Protein AF-A0A7S4ERV7-F1 (afdb_monomer_lite)

Structure (mmCIF, N/CA/C/O backbone):
data_AF-A0A7S4ERV7-F1
#
_entry.id   AF-A0A7S4ERV7-F1
#
loop_
_atom_site.group_PDB
_atom_site.id
_atom_site.type_symbol
_atom_site.label_atom_id
_atom_site.label_alt_id
_atom_site.label_comp_id
_atom_site.label_asym_id
_atom_site.label_entity_id
_atom_site.label_seq_id
_atom_site.pdbx_PDB_ins_code
_atom_site.Cartn_x
_atom_site.Cartn_y
_atom_site.Cartn_z
_atom_site.occupancy
_atom_site.B_iso_or_equiv
_atom_site.auth_seq_id
_atom_site.auth_comp_id
_atom_site.auth_asym_id
_atom_site.auth_atom_id
_atom_site.pdbx_PDB_model_num
ATOM 1 N N . GLY A 1 1 ? 2.292 4.588 -7.146 1.00 59.31 1 GLY A N 1
ATOM 2 C CA . GLY A 1 1 ? 1.988 6.011 -7.413 1.00 59.31 1 GLY A CA 1
ATOM 3 C C . GLY A 1 1 ? 1.825 6.231 -8.905 1.00 59.31 1 GLY A C 1
ATOM 4 O O . GLY A 1 1 ? 2.231 5.361 -9.666 1.00 59.31 1 GLY A O 1
ATOM 5 N N . VAL A 1 2 ? 1.253 7.368 -9.317 1.00 72.88 2 VAL A N 1
ATOM 6 C CA . VAL A 1 2 ? 0.964 7.703 -10.732 1.00 72.88 2 VAL A CA 1
ATOM 7 C C . VAL A 1 2 ? 2.177 7.519 -11.662 1.00 72.88 2 VAL A C 1
ATOM 9 O O . VAL A 1 2 ? 2.030 7.084 -12.796 1.00 72.88 2 VAL A O 1
ATOM 12 N N . PHE A 1 3 ? 3.386 7.726 -11.137 1.00 69.75 3 PHE A N 1
ATOM 13 C CA . PHE A 1 3 ? 4.656 7.569 -11.849 1.00 69.75 3 PHE A CA 1
ATOM 14 C C . PHE A 1 3 ? 4.977 6.145 -12.335 1.00 69.75 3 PHE A C 1
ATOM 16 O O . PHE A 1 3 ? 5.755 5.997 -13.266 1.00 69.75 3 PHE A O 1
ATOM 23 N N . LEU A 1 4 ? 4.384 5.100 -11.746 1.00 73.25 4 LEU A N 1
ATOM 24 C CA . LEU A 1 4 ? 4.613 3.700 -12.151 1.00 73.25 4 LEU A CA 1
ATOM 25 C C . LEU A 1 4 ? 3.569 3.184 -13.152 1.00 73.25 4 LEU A C 1
ATOM 27 O O . LEU A 1 4 ? 3.693 2.073 -13.665 1.00 73.25 4 LEU A O 1
ATOM 31 N N . LEU A 1 5 ? 2.521 3.971 -13.414 1.00 72.19 5 LEU A N 1
ATOM 32 C CA . LEU A 1 5 ? 1.453 3.592 -14.338 1.00 72.19 5 LEU A CA 1
ATOM 33 C C . LEU A 1 5 ? 1.936 3.361 -15.770 1.00 72.19 5 LEU A C 1
ATOM 35 O O . LEU A 1 5 ? 1.484 2.379 -16.358 1.00 72.19 5 LEU A O 1
ATOM 39 N N . PRO A 1 6 ? 2.847 4.184 -16.335 1.00 73.25 6 PRO A N 1
ATOM 40 C CA . PRO A 1 6 ? 3.361 3.939 -17.674 1.00 73.25 6 PRO A CA 1
ATOM 41 C C . PRO A 1 6 ? 4.057 2.582 -17.735 1.00 73.25 6 PRO A C 1
ATOM 43 O O . PRO A 1 6 ? 3.709 1.768 -18.579 1.00 73.25 6 PRO A O 1
ATOM 46 N N . THR A 1 7 ? 4.948 2.294 -16.782 1.00 74.44 7 THR A N 1
ATOM 47 C CA . THR A 1 7 ? 5.731 1.053 -16.705 1.00 74.44 7 THR A CA 1
ATOM 48 C C . THR A 1 7 ? 4.845 -0.191 -16.600 1.00 74.44 7 THR A C 1
ATOM 50 O O . THR A 1 7 ? 5.067 -1.174 -17.304 1.00 74.44 7 THR A O 1
ATOM 53 N N . GLY A 1 8 ? 3.790 -0.134 -15.780 1.00 69.19 8 GLY A N 1
ATOM 54 C CA . GLY A 1 8 ? 2.815 -1.223 -15.672 1.00 69.19 8 GLY A CA 1
ATOM 55 C C . GLY A 1 8 ? 1.945 -1.390 -16.924 1.00 69.19 8 GLY A C 1
ATOM 56 O O . GLY A 1 8 ? 1.636 -2.516 -17.317 1.00 69.19 8 GLY A O 1
ATOM 57 N N . ALA A 1 9 ? 1.585 -0.288 -17.590 1.00 68.19 9 ALA A N 1
ATOM 58 C CA . ALA A 1 9 ? 0.787 -0.321 -18.813 1.00 68.19 9 ALA A CA 1
ATOM 59 C C . ALA A 1 9 ? 1.550 -0.919 -20.007 1.00 68.19 9 ALA A C 1
ATOM 61 O O . ALA A 1 9 ? 0.931 -1.601 -20.823 1.00 68.19 9 ALA A O 1
ATOM 62 N N . VAL A 1 10 ? 2.876 -0.730 -20.100 1.00 74.06 10 VAL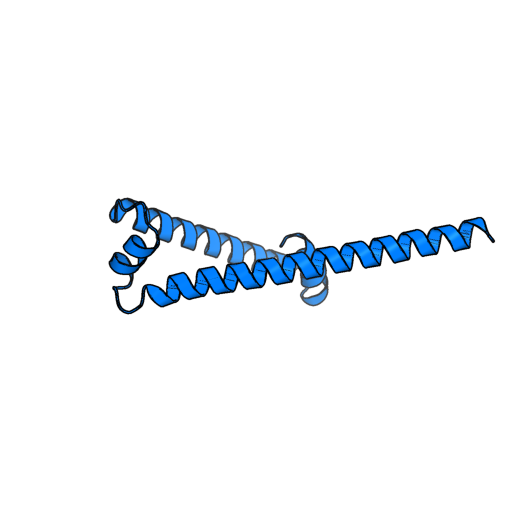 A N 1
ATOM 63 C CA . VAL A 1 10 ? 3.684 -1.360 -21.166 1.00 74.06 10 VAL A CA 1
ATOM 64 C C . VAL A 1 10 ? 3.805 -2.874 -20.987 1.00 74.06 10 VAL A C 1
ATOM 66 O O . VAL A 1 10 ? 3.824 -3.594 -21.979 1.00 74.06 10 VAL A O 1
ATOM 69 N N . GLN A 1 11 ? 3.863 -3.374 -19.746 1.00 73.94 11 GLN A N 1
ATOM 70 C CA . GLN A 1 11 ? 3.985 -4.816 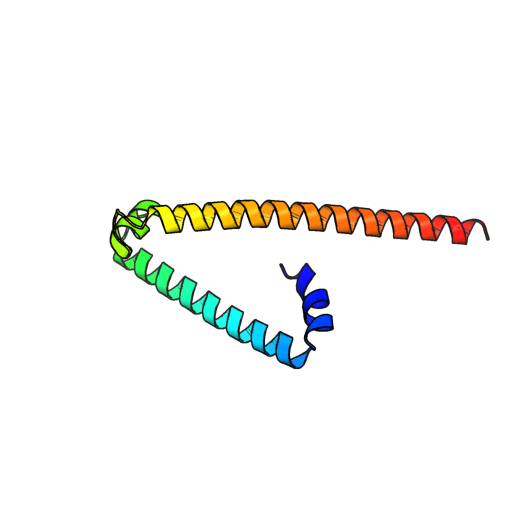-19.484 1.00 73.94 11 GLN A CA 1
ATOM 71 C C . GLN A 1 11 ? 2.678 -5.588 -19.693 1.00 73.94 11 GLN A C 1
ATOM 73 O O . GLN A 1 11 ? 2.713 -6.743 -20.108 1.00 73.94 11 GLN A O 1
ATOM 78 N N . VAL A 1 12 ? 1.535 -4.976 -19.374 1.00 72.62 12 VAL A N 1
ATOM 79 C CA . VAL A 1 12 ? 0.230 -5.664 -19.343 1.00 72.62 12 VAL A CA 1
ATOM 80 C C . VAL A 1 12 ? -0.634 -5.309 -20.561 1.00 72.62 12 VAL A C 1
ATOM 82 O O . VAL A 1 12 ? -1.512 -6.081 -20.940 1.00 72.62 12 VAL A O 1
ATOM 85 N N . GLY A 1 13 ? -0.364 -4.178 -21.218 1.00 73.06 13 GLY A N 1
ATOM 86 C CA . GLY A 1 13 ? -1.179 -3.617 -22.293 1.00 73.06 13 GLY A CA 1
ATOM 87 C C . GLY A 1 13 ? -2.193 -2.588 -21.778 1.00 73.06 13 GLY A C 1
ATOM 88 O O . GLY A 1 13 ? -2.685 -2.664 -20.652 1.00 73.06 13 GLY A O 1
ATOM 89 N N . VAL A 1 14 ? -2.529 -1.606 -22.618 1.00 73.56 14 VAL A N 1
ATOM 90 C CA . VAL A 1 14 ? -3.328 -0.425 -22.226 1.00 73.56 14 VAL A CA 1
ATOM 91 C C . VAL A 1 14 ? -4.749 -0.789 -21.772 1.00 73.56 14 VAL A C 1
ATOM 93 O O . VAL A 1 14 ? -5.243 -0.256 -20.782 1.00 73.56 14 VAL A O 1
ATOM 96 N N . ILE A 1 15 ? -5.402 -1.723 -22.469 1.00 80.12 15 ILE A N 1
ATOM 97 C CA . ILE A 1 15 ? -6.788 -2.137 -22.193 1.00 80.12 15 ILE A CA 1
ATOM 98 C C . ILE A 1 15 ? -6.919 -2.837 -20.825 1.00 80.12 15 ILE A C 1
ATOM 100 O O . ILE A 1 15 ? -7.717 -2.382 -20.002 1.00 80.12 15 ILE A O 1
ATOM 104 N N . PRO A 1 16 ? -6.146 -3.898 -20.518 1.00 80.25 16 PRO A N 1
ATOM 105 C CA . PRO A 1 16 ? -6.205 -4.527 -19.198 1.00 80.25 16 PRO A CA 1
ATOM 106 C C . PRO A 1 16 ? -5.707 -3.607 -18.073 1.00 80.25 16 PRO A C 1
ATOM 108 O O . PRO A 1 16 ? -6.246 -3.670 -16.967 1.00 80.25 16 PRO A O 1
ATOM 111 N N . ALA A 1 17 ? -4.757 -2.702 -18.339 1.00 77.69 17 ALA A N 1
ATOM 112 C CA . ALA A 1 17 ? -4.311 -1.719 -17.350 1.00 77.69 17 ALA A CA 1
ATOM 113 C C . ALA A 1 17 ? -5.442 -0.766 -16.915 1.00 77.69 17 ALA A C 1
ATOM 115 O O . ALA A 1 17 ? -5.604 -0.513 -15.719 1.00 77.69 17 ALA A O 1
ATOM 116 N N . LEU A 1 18 ? -6.268 -0.292 -17.856 1.00 80.25 18 LEU A N 1
ATOM 117 C CA . LEU A 1 18 ? -7.444 0.535 -17.554 1.00 80.25 18 LEU A CA 1
ATOM 118 C C . LEU A 1 18 ? -8.501 -0.226 -16.743 1.00 80.25 18 LEU A C 1
ATOM 120 O O . LEU A 1 18 ? -9.065 0.324 -15.796 1.00 80.25 18 LEU A O 1
ATOM 124 N N . GLY A 1 19 ? -8.734 -1.501 -17.071 1.00 84.38 19 GLY A N 1
ATOM 125 C CA . GLY A 1 19 ? -9.645 -2.361 -16.311 1.00 84.38 19 GLY A CA 1
ATOM 126 C C . GLY A 1 19 ? -9.193 -2.545 -14.860 1.00 84.38 19 GLY A C 1
ATOM 127 O O . GLY A 1 19 ? -9.979 -2.343 -13.933 1.00 84.38 19 GLY A O 1
ATOM 128 N N . LEU A 1 20 ? -7.910 -2.849 -14.645 1.00 83.38 20 LEU A N 1
ATOM 129 C CA . LEU A 1 20 ? -7.334 -2.991 -13.303 1.00 83.38 20 LEU A CA 1
ATOM 130 C C . LEU A 1 20 ? -7.375 -1.678 -12.515 1.00 83.38 20 LEU A C 1
ATOM 132 O O . LEU A 1 20 ? -7.652 -1.698 -11.317 1.00 83.38 20 LEU A O 1
ATOM 136 N N . MET A 1 21 ? -7.159 -0.540 -13.178 1.00 84.62 21 MET A N 1
ATOM 137 C CA . MET A 1 21 ? -7.294 0.780 -12.561 1.00 84.62 21 MET A CA 1
ATOM 138 C C . MET A 1 21 ? -8.709 1.046 -12.047 1.00 84.62 21 MET A C 1
ATOM 140 O O . MET A 1 21 ? -8.871 1.497 -10.913 1.00 84.62 21 MET A O 1
ATOM 144 N N . LEU A 1 22 ? -9.727 0.756 -12.861 1.00 86.69 22 LEU A N 1
ATOM 145 C CA . LEU A 1 22 ? -11.126 0.925 -12.468 1.00 86.69 22 LEU A CA 1
ATOM 146 C C . LEU A 1 22 ? -11.486 0.018 -11.293 1.00 86.69 22 LEU A C 1
ATOM 148 O O . LEU A 1 22 ? -12.065 0.485 -10.314 1.00 86.69 22 LEU A O 1
ATOM 152 N N . VAL A 1 23 ? -11.093 -1.255 -11.353 1.00 87.69 23 VAL A N 1
ATOM 153 C CA . VAL A 1 23 ? -11.347 -2.218 -10.273 1.00 87.69 23 VAL A CA 1
ATOM 154 C C . VAL A 1 23 ? -10.658 -1.781 -8.979 1.00 87.69 23 VAL A C 1
ATOM 156 O O . VAL A 1 23 ? -11.295 -1.746 -7.927 1.00 87.69 23 VAL A O 1
ATOM 159 N N . ALA A 1 24 ? -9.386 -1.383 -9.048 1.00 86.12 24 ALA A N 1
ATOM 160 C CA . ALA A 1 24 ? -8.645 -0.888 -7.892 1.00 86.12 24 ALA A CA 1
ATOM 161 C C . ALA A 1 24 ? -9.268 0.394 -7.312 1.00 86.12 24 ALA A C 1
ATOM 163 O O . ALA A 1 24 ? -9.362 0.535 -6.093 1.00 86.12 24 ALA A O 1
ATOM 164 N N . GLY A 1 25 ? -9.735 1.308 -8.169 1.00 86.56 25 GLY A N 1
ATOM 165 C CA . GLY A 1 25 ? -10.418 2.534 -7.758 1.00 86.56 25 GLY A CA 1
ATOM 166 C C . GLY A 1 25 ? -11.742 2.265 -7.042 1.00 86.56 25 GLY A C 1
ATOM 167 O O . GLY A 1 25 ? -11.972 2.799 -5.957 1.00 86.56 25 GLY A O 1
ATOM 168 N N . VAL A 1 26 ? -12.585 1.392 -7.602 1.00 91.12 26 VAL A N 1
ATOM 169 C CA . VAL A 1 26 ? -13.874 1.011 -7.000 1.00 91.12 26 VAL A CA 1
ATOM 170 C C . VAL A 1 26 ? -13.665 0.297 -5.666 1.00 91.12 26 VAL A C 1
ATOM 172 O O . VAL A 1 26 ? -14.327 0.633 -4.685 1.00 91.12 26 VAL A O 1
ATOM 175 N N . LEU A 1 27 ? -12.714 -0.640 -5.597 1.00 89.06 27 LEU A N 1
ATOM 176 C CA . LEU A 1 27 ? -12.370 -1.310 -4.342 1.00 89.06 27 LEU A CA 1
ATOM 177 C C . LEU A 1 27 ? -11.894 -0.305 -3.292 1.00 89.06 27 LEU A C 1
ATOM 179 O O . LEU A 1 27 ? -12.390 -0.323 -2.169 1.00 89.06 27 LEU A O 1
ATOM 183 N N . SER A 1 28 ? -10.993 0.607 -3.659 1.00 87.25 28 SER A N 1
ATOM 184 C CA . SER A 1 28 ? -10.498 1.653 -2.759 1.00 87.25 28 SER A CA 1
ATOM 185 C C . SER A 1 28 ? -11.639 2.521 -2.211 1.00 87.25 28 SER A C 1
ATOM 187 O O . SER A 1 28 ? -11.747 2.715 -0.999 1.00 87.25 28 SER A O 1
ATOM 189 N N . ALA A 1 29 ? -12.559 2.962 -3.075 1.00 87.25 29 ALA A N 1
ATOM 190 C CA . ALA A 1 29 ? -13.731 3.734 -2.667 1.00 87.25 29 ALA A CA 1
ATOM 191 C C . ALA A 1 29 ? -14.639 2.957 -1.696 1.00 87.25 29 ALA A C 1
ATOM 193 O O . ALA A 1 29 ? -15.096 3.520 -0.699 1.00 87.25 29 ALA A O 1
ATOM 194 N N . LEU A 1 30 ? -14.862 1.660 -1.939 1.00 89.25 30 LEU A N 1
ATOM 195 C CA . LEU A 1 30 ? -15.628 0.796 -1.036 1.00 89.25 30 LEU A CA 1
ATOM 196 C C . LEU A 1 30 ? -14.946 0.644 0.328 1.00 89.25 30 LEU A C 1
ATOM 198 O O . LEU A 1 30 ? -15.618 0.751 1.354 1.00 89.25 30 LEU A O 1
ATOM 202 N N . PHE A 1 31 ? -13.626 0.451 0.363 1.00 83.38 31 PHE A N 1
ATOM 203 C CA . PHE A 1 31 ? -12.875 0.372 1.618 1.00 83.38 31 PHE A CA 1
ATOM 204 C C . PHE A 1 31 ? -12.985 1.667 2.426 1.00 83.38 31 PHE A C 1
ATOM 206 O O . PHE A 1 31 ? -13.288 1.612 3.619 1.00 83.38 31 PHE A O 1
ATOM 213 N N . PHE A 1 32 ? -12.817 2.829 1.789 1.00 83.38 32 PHE A N 1
ATOM 214 C CA . PHE A 1 32 ? -12.985 4.117 2.467 1.00 83.38 32 PHE A CA 1
ATOM 215 C C . PHE A 1 32 ? -14.422 4.347 2.942 1.00 83.38 32 PHE A C 1
ATOM 217 O O . PHE A 1 32 ? -14.620 4.871 4.039 1.00 83.38 32 PHE A O 1
ATOM 224 N N . TYR A 1 33 ? -15.422 3.915 2.172 1.00 86.81 33 TYR A N 1
ATOM 225 C CA . TYR A 1 33 ? -16.824 3.997 2.576 1.00 86.81 33 TYR A CA 1
ATOM 226 C C . TYR A 1 33 ? -17.114 3.148 3.821 1.00 86.81 33 TYR A C 1
ATOM 228 O O . TYR A 1 33 ? -17.703 3.642 4.787 1.00 86.81 33 TYR A O 1
ATOM 236 N N . VAL A 1 34 ? -16.673 1.888 3.831 1.00 82.31 34 VAL A N 1
ATOM 237 C CA . VAL A 1 34 ? -16.849 0.981 4.975 1.00 82.31 34 VAL A CA 1
ATOM 238 C C . VAL A 1 34 ? -16.110 1.511 6.202 1.00 82.31 34 VAL A C 1
ATOM 240 O O . VAL A 1 34 ? -16.684 1.544 7.292 1.00 82.31 34 VAL A O 1
ATOM 243 N N . LEU A 1 35 ? -14.878 1.991 6.027 1.00 80.69 35 LEU A N 1
ATOM 244 C CA . LEU A 1 35 ? -14.081 2.559 7.111 1.00 80.69 35 LEU A CA 1
ATOM 245 C C . LEU A 1 35 ? -14.720 3.830 7.689 1.00 80.69 35 LEU A C 1
ATOM 247 O O . LEU A 1 35 ? -14.817 3.972 8.907 1.00 80.69 35 LEU A O 1
ATOM 251 N N . GLY A 1 36 ? -15.212 4.731 6.835 1.00 77.69 36 GLY A N 1
ATOM 252 C CA . GLY A 1 36 ? -15.907 5.947 7.260 1.00 77.69 36 GLY A CA 1
ATOM 253 C C . GLY A 1 36 ? -17.213 5.645 7.994 1.00 77.69 36 GLY A C 1
ATOM 254 O O . GLY A 1 36 ? -17.516 6.257 9.018 1.00 77.69 36 GLY A O 1
ATOM 255 N N . ARG A 1 37 ? -17.960 4.637 7.534 1.00 79.12 37 ARG A N 1
ATOM 256 C CA . ARG A 1 37 ? -19.155 4.153 8.230 1.00 79.12 37 ARG A CA 1
ATOM 257 C C . ARG A 1 37 ? -18.844 3.547 9.593 1.00 79.12 37 ARG A C 1
ATOM 259 O O . ARG A 1 37 ? -19.564 3.824 10.551 1.00 79.12 37 ARG A O 1
ATOM 266 N N . ALA A 1 38 ? -17.789 2.746 9.687 1.00 71.75 38 ALA A N 1
ATOM 267 C CA . ALA A 1 38 ? -17.324 2.213 10.958 1.00 71.75 38 ALA A CA 1
ATOM 268 C C . ALA A 1 38 ? -16.920 3.348 11.913 1.00 71.75 38 ALA A C 1
ATOM 270 O O . ALA A 1 38 ? -17.305 3.342 13.085 1.00 71.75 38 ALA A O 1
ATOM 271 N N . ALA A 1 39 ? -16.222 4.370 11.407 1.00 70.56 39 ALA A N 1
ATOM 272 C CA . ALA A 1 39 ? -15.833 5.542 12.188 1.00 70.56 39 ALA A CA 1
ATOM 273 C C . ALA A 1 39 ? -17.039 6.330 12.715 1.00 70.56 39 ALA A C 1
ATOM 275 O O . ALA A 1 39 ? -17.075 6.669 13.900 1.00 70.56 39 ALA A O 1
ATOM 276 N N . ALA A 1 40 ? -18.061 6.529 11.880 1.00 73.94 40 ALA A N 1
ATOM 277 C CA . ALA A 1 40 ? -19.299 7.199 12.268 1.00 73.94 40 ALA A CA 1
ATOM 278 C C . ALA A 1 40 ? -20.073 6.440 13.362 1.00 73.94 40 ALA A C 1
ATOM 280 O O . ALA A 1 40 ? -20.617 7.061 14.270 1.00 73.94 40 ALA A O 1
ATOM 281 N N . GLN A 1 41 ? -20.101 5.104 13.312 1.00 71.69 41 GLN A N 1
ATOM 282 C CA . GLN A 1 41 ? -20.790 4.281 14.317 1.00 71.69 41 GLN A CA 1
ATOM 283 C C . GLN A 1 41 ? -20.040 4.200 15.650 1.00 71.69 41 GLN A C 1
ATOM 285 O O . GLN A 1 41 ? -20.652 4.017 16.699 1.00 71.69 41 GLN A O 1
ATOM 290 N N . THR A 1 42 ? -18.715 4.326 15.617 1.00 69.38 42 THR A N 1
ATOM 291 C CA . THR A 1 42 ? -17.875 4.136 16.805 1.00 69.38 42 THR A CA 1
ATOM 292 C C . THR A 1 42 ? -17.656 5.441 17.578 1.00 69.38 42 THR A C 1
ATOM 294 O O . THR A 1 42 ? -17.308 5.393 18.758 1.00 69.38 42 THR A O 1
ATOM 297 N N . SER A 1 43 ? -17.879 6.595 16.928 1.00 59.91 43 SER A N 1
ATOM 298 C CA . SER A 1 43 ? -17.743 7.956 17.477 1.00 59.91 43 SER A CA 1
ATOM 299 C C . SER A 1 43 ? -16.411 8.214 18.195 1.00 59.91 43 SER A C 1
ATOM 301 O O . SER A 1 43 ? -16.322 9.064 19.081 1.00 59.91 43 SER A O 1
ATOM 303 N N . SER A 1 44 ? -15.374 7.458 17.830 1.00 58.38 44 SER A N 1
ATOM 304 C CA . SER A 1 44 ? -14.075 7.487 18.486 1.00 58.38 44 SER A CA 1
ATOM 305 C C . SER A 1 44 ? -13.033 8.069 17.534 1.00 58.38 44 SER A C 1
ATOM 307 O O . SER A 1 44 ? -12.884 7.617 16.401 1.00 58.38 44 SER A O 1
ATOM 309 N N . HIS A 1 45 ? -12.325 9.104 17.990 1.00 60.06 45 HIS A N 1
ATOM 310 C CA . HIS A 1 45 ? -11.348 9.857 17.190 1.00 60.06 45 HIS A CA 1
ATOM 311 C C . HIS A 1 45 ? -9.984 9.156 17.076 1.00 60.06 45 HIS A C 1
ATOM 313 O O . HIS A 1 45 ? -9.103 9.626 16.356 1.00 60.06 45 HIS A O 1
ATOM 319 N N . LYS A 1 46 ? -9.787 8.033 17.780 1.00 65.12 46 LYS A N 1
ATOM 320 C CA . LYS A 1 46 ? -8.542 7.260 17.762 1.00 65.12 46 LYS A CA 1
ATOM 321 C C . LYS A 1 46 ? -8.714 6.009 16.905 1.00 65.12 46 LYS A C 1
ATOM 323 O O . LYS A 1 46 ? -9.508 5.132 17.230 1.00 65.12 46 LYS A O 1
ATOM 328 N N . GLN A 1 47 ? -7.916 5.901 15.840 1.00 64.25 47 GLN A N 1
ATOM 329 C CA . GLN A 1 47 ? -7.949 4.773 14.895 1.00 64.25 47 GLN A CA 1
ATOM 330 C C . GLN A 1 47 ? -7.810 3.411 15.588 1.00 64.25 47 GLN A C 1
ATOM 332 O O . GLN A 1 47 ? -8.515 2.469 15.242 1.00 64.25 47 GLN A O 1
ATOM 337 N N . ARG A 1 48 ? -6.962 3.316 16.617 1.00 63.22 48 ARG A N 1
ATOM 338 C CA . ARG A 1 48 ? -6.770 2.083 17.388 1.00 63.22 48 ARG A CA 1
ATOM 339 C C . ARG A 1 48 ? -8.041 1.628 18.116 1.00 63.22 48 ARG A C 1
ATOM 341 O O . ARG A 1 48 ? -8.376 0.453 18.077 1.00 63.22 48 ARG A O 1
ATOM 348 N N . GLU A 1 49 ? -8.779 2.559 18.713 1.00 64.00 49 GLU A N 1
ATOM 349 C CA . GLU A 1 49 ? -10.028 2.274 19.435 1.00 64.00 49 GLU A CA 1
ATOM 350 C C . GLU A 1 49 ? -11.155 1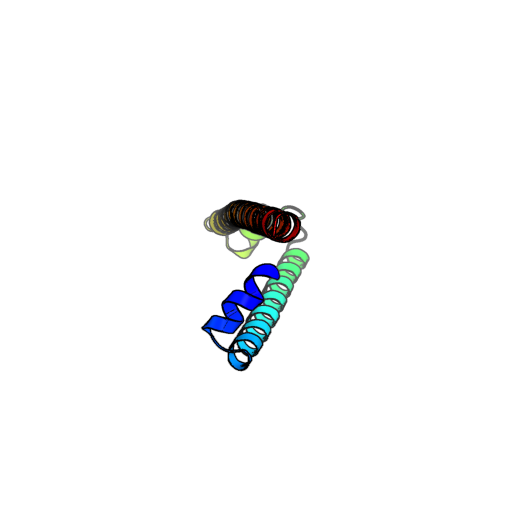.853 18.474 1.00 64.00 49 GLU A C 1
ATOM 352 O O . GLU A 1 49 ? -11.998 1.012 18.787 1.00 64.00 49 GLU A O 1
ATOM 357 N N . LEU A 1 50 ? -11.113 2.394 17.256 1.00 69.12 50 LEU A N 1
ATOM 358 C CA . LEU A 1 50 ? -11.973 2.024 16.137 1.00 69.12 50 LEU A CA 1
ATOM 359 C C . LEU A 1 50 ? -11.763 0.568 15.706 1.00 69.12 50 LEU A C 1
ATOM 361 O O . LEU A 1 50 ? -12.728 -0.184 15.551 1.00 69.12 50 LEU A O 1
ATOM 365 N N . TRP A 1 51 ? -10.505 0.149 15.561 1.00 69.88 51 TRP A N 1
ATOM 366 C CA . TRP A 1 51 ? -10.154 -1.226 15.200 1.00 69.88 51 TRP A CA 1
ATOM 367 C C . TRP A 1 51 ? -10.413 -2.221 16.336 1.00 69.88 51 TRP A C 1
ATOM 369 O O . TRP A 1 51 ? -10.923 -3.315 16.087 1.00 69.88 51 TRP A O 1
ATOM 379 N N . GLU A 1 52 ? -10.149 -1.828 17.585 1.00 70.31 52 GLU A N 1
ATOM 380 C CA . GLU A 1 52 ? -10.455 -2.634 18.775 1.00 70.31 52 GLU A CA 1
ATOM 381 C C . GLU A 1 52 ? -11.959 -2.929 18.901 1.00 70.31 52 GLU A C 1
ATOM 383 O O . GLU A 1 52 ? -12.327 -4.044 19.276 1.00 70.31 52 GLU A O 1
ATOM 388 N N . ARG A 1 53 ? -12.832 -1.981 18.531 1.00 67.19 53 ARG A N 1
ATOM 389 C CA . ARG A 1 53 ? -14.295 -2.165 18.563 1.00 67.19 53 ARG A CA 1
ATOM 390 C C . ARG A 1 53 ? -14.877 -2.892 17.349 1.00 67.19 53 ARG A C 1
ATOM 392 O O . ARG A 1 53 ? -15.907 -3.541 17.492 1.00 67.19 53 ARG A O 1
ATOM 399 N N . THR A 1 54 ? -14.256 -2.795 16.174 1.00 70.88 54 THR A N 1
ATOM 400 C CA . THR A 1 54 ? -14.787 -3.391 14.930 1.00 70.88 54 THR A CA 1
ATOM 401 C C . THR A 1 54 ? -14.291 -4.808 14.669 1.00 70.88 54 THR A C 1
ATOM 403 O O . THR A 1 54 ? -15.076 -5.657 14.257 1.00 70.88 54 THR A O 1
ATOM 406 N N . ILE A 1 55 ? -13.005 -5.077 14.910 1.00 67.75 55 ILE A N 1
ATOM 407 C CA . ILE A 1 55 ? -12.370 -6.378 14.625 1.00 67.75 55 ILE A CA 1
ATOM 408 C C . ILE A 1 55 ? -12.096 -7.163 15.922 1.00 67.75 55 ILE A C 1
ATOM 410 O O . ILE A 1 55 ? -11.860 -8.374 15.889 1.00 67.75 55 ILE A O 1
ATOM 414 N N . GLY A 1 56 ? -12.170 -6.486 17.072 1.00 64.56 56 GLY A N 1
ATOM 415 C CA . GLY A 1 56 ? -11.882 -7.033 18.394 1.00 64.56 56 GLY A CA 1
ATOM 416 C C . GLY A 1 56 ? -10.454 -6.733 18.862 1.00 64.56 56 GLY A C 1
ATOM 417 O O . GLY A 1 56 ? -9.512 -6.633 18.076 1.00 64.56 56 GLY A O 1
ATOM 418 N N . ALA A 1 57 ? -10.265 -6.641 20.182 1.00 64.94 57 ALA A N 1
ATOM 419 C CA . ALA A 1 57 ? -8.986 -6.267 20.800 1.00 64.94 57 ALA A CA 1
ATOM 420 C C . ALA A 1 57 ? -7.801 -7.186 20.427 1.00 64.94 57 ALA A C 1
ATOM 422 O O . ALA A 1 57 ? -6.649 -6.760 20.451 1.00 64.94 57 ALA A O 1
ATOM 423 N N . ARG A 1 58 ? -8.067 -8.446 20.050 1.00 66.81 58 ARG A N 1
ATOM 424 C CA . ARG A 1 58 ? -7.031 -9.439 19.711 1.00 66.81 58 ARG A CA 1
ATOM 425 C C . ARG A 1 58 ? -6.474 -9.294 18.287 1.00 66.81 58 ARG A C 1
ATOM 427 O O . ARG A 1 58 ? -5.388 -9.801 18.018 1.00 66.81 58 ARG A O 1
ATOM 434 N N . SER A 1 59 ? -7.188 -8.626 17.384 1.00 69.62 59 SER A N 1
ATOM 435 C CA . SER A 1 59 ? -6.827 -8.479 15.961 1.00 69.62 59 SER A CA 1
ATOM 436 C C . SER A 1 59 ? -6.562 -7.026 15.555 1.00 69.62 59 SER A C 1
ATOM 438 O O . SER A 1 59 ? -5.983 -6.792 14.498 1.00 69.62 59 SER A O 1
ATOM 440 N N . ALA A 1 60 ? -6.903 -6.050 16.402 1.00 71.06 60 ALA A N 1
ATOM 441 C CA . ALA A 1 60 ? -6.673 -4.628 16.143 1.00 71.06 60 ALA A CA 1
ATOM 442 C C . ALA A 1 60 ? -5.200 -4.275 15.860 1.00 71.06 60 ALA A C 1
ATOM 444 O O . ALA A 1 60 ? -4.920 -3.392 15.052 1.00 71.06 60 ALA A O 1
ATOM 445 N N . TRP A 1 61 ? -4.252 -5.007 16.460 1.00 72.88 61 TRP A N 1
ATOM 446 C CA . TRP A 1 61 ? -2.818 -4.820 16.207 1.00 72.88 61 TRP A CA 1
ATOM 447 C C . TRP A 1 61 ? -2.420 -5.125 14.755 1.00 72.88 61 TRP A C 1
ATOM 449 O O . TRP A 1 61 ? -1.449 -4.561 14.261 1.00 72.88 61 TRP A O 1
ATOM 459 N N . ILE A 1 62 ? -3.169 -5.988 14.056 1.00 77.44 62 ILE A N 1
ATOM 460 C CA . ILE A 1 62 ? -2.891 -6.367 12.664 1.00 77.44 62 ILE A CA 1
ATOM 461 C C . ILE A 1 62 ? -3.172 -5.183 11.740 1.00 77.44 62 ILE A C 1
ATOM 463 O O . ILE A 1 62 ? -2.397 -4.917 10.822 1.00 77.44 62 ILE A O 1
ATOM 467 N N . ALA A 1 63 ? -4.255 -4.445 11.996 1.00 78.31 63 ALA A N 1
ATOM 468 C CA . ALA A 1 63 ? -4.582 -3.244 11.237 1.00 78.31 63 ALA A CA 1
ATOM 469 C C . ALA A 1 63 ? -3.491 -2.175 11.410 1.00 78.31 63 ALA A C 1
ATOM 471 O O . ALA A 1 63 ? -3.010 -1.626 10.421 1.00 78.31 63 ALA A O 1
ATOM 472 N N . ASP A 1 64 ? -3.038 -1.952 12.646 1.00 78.94 64 ASP A N 1
ATOM 473 C CA . ASP A 1 64 ? -1.966 -0.998 12.958 1.00 78.94 64 ASP A CA 1
ATOM 474 C C . ASP A 1 64 ? -0.632 -1.407 12.296 1.00 78.94 64 ASP A C 1
ATOM 476 O O . ASP A 1 64 ? -0.010 -0.633 11.566 1.00 78.94 64 ASP A O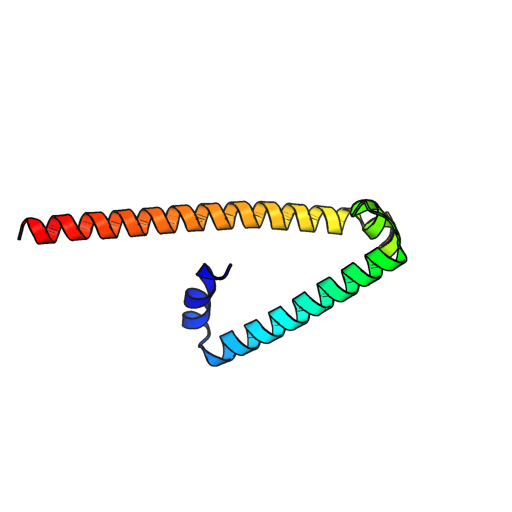 1
ATOM 480 N N . ALA A 1 65 ? -0.250 -2.684 12.418 1.00 81.00 65 ALA A N 1
ATOM 481 C CA . ALA A 1 65 ? 0.942 -3.233 11.770 1.00 81.00 65 ALA A CA 1
ATOM 482 C C . ALA A 1 65 ? 0.892 -3.114 10.236 1.00 81.00 65 ALA A C 1
ATOM 484 O O . ALA A 1 65 ? 1.909 -2.830 9.596 1.00 81.00 65 ALA A O 1
ATOM 485 N N . THR A 1 66 ? -0.287 -3.286 9.634 1.00 83.88 66 THR A N 1
ATOM 486 C CA . THR A 1 66 ? -0.475 -3.133 8.185 1.00 83.88 66 THR A CA 1
ATOM 487 C C . THR A 1 66 ? -0.253 -1.684 7.755 1.00 83.88 66 THR A C 1
ATOM 489 O O . THR A 1 66 ? 0.459 -1.443 6.780 1.00 83.88 66 THR A O 1
ATOM 492 N N . VAL A 1 67 ? -0.785 -0.714 8.506 1.00 85.38 67 VAL A N 1
ATOM 493 C CA . VAL A 1 67 ? -0.589 0.719 8.228 1.00 85.38 67 VAL A CA 1
ATOM 494 C C . VAL A 1 67 ? 0.887 1.100 8.340 1.00 85.38 67 VAL A C 1
ATOM 496 O O . VAL A 1 67 ? 1.416 1.756 7.441 1.00 85.38 67 VAL A O 1
ATOM 499 N N . VAL A 1 68 ? 1.580 0.639 9.382 1.00 87.12 68 VAL A N 1
ATOM 500 C CA . VAL A 1 68 ? 3.023 0.882 9.550 1.00 87.12 68 VAL A CA 1
ATOM 501 C C . VAL A 1 68 ? 3.827 0.269 8.401 1.00 87.12 68 VAL A C 1
ATOM 503 O O . VAL A 1 68 ? 4.708 0.922 7.842 1.00 87.12 68 VAL A O 1
ATOM 506 N N . THR A 1 69 ? 3.498 -0.958 7.995 1.00 87.38 69 THR A N 1
ATOM 507 C CA . THR A 1 69 ? 4.179 -1.634 6.880 1.00 87.38 69 THR A CA 1
ATOM 508 C C . THR A 1 69 ? 3.955 -0.893 5.561 1.00 87.38 69 THR A C 1
ATOM 510 O O . THR A 1 69 ? 4.900 -0.686 4.798 1.00 87.38 69 THR A O 1
ATOM 513 N N . MET A 1 70 ? 2.728 -0.427 5.305 1.00 86.19 70 MET A N 1
ATOM 514 C CA . MET A 1 70 ? 2.418 0.400 4.136 1.00 86.19 70 MET A CA 1
ATOM 515 C C . MET A 1 70 ? 3.176 1.730 4.162 1.00 86.19 70 MET A C 1
ATOM 517 O O . MET A 1 70 ? 3.702 2.147 3.130 1.00 86.19 70 MET A O 1
ATOM 521 N N . ALA A 1 71 ? 3.281 2.376 5.326 1.00 87.44 71 ALA A N 1
ATOM 522 C CA . ALA A 1 71 ? 4.025 3.621 5.479 1.00 87.44 71 ALA A CA 1
ATOM 523 C C . ALA A 1 71 ? 5.515 3.422 5.164 1.00 87.44 71 ALA A C 1
ATOM 525 O O . ALA A 1 71 ? 6.065 4.145 4.332 1.00 87.44 71 ALA A O 1
ATOM 526 N N . LEU A 1 72 ? 6.148 2.393 5.734 1.00 89.94 72 LEU A N 1
ATOM 527 C CA . LEU A 1 72 ? 7.548 2.061 5.451 1.00 89.94 72 LEU A CA 1
ATOM 528 C C . LEU A 1 72 ? 7.769 1.725 3.971 1.00 89.94 72 LEU A C 1
ATOM 530 O O . LEU A 1 72 ? 8.696 2.251 3.351 1.00 89.94 72 LEU A O 1
ATOM 534 N N . GLY A 1 73 ? 6.884 0.918 3.381 1.00 88.19 73 GLY A N 1
ATOM 535 C CA . GLY A 1 73 ? 6.924 0.601 1.953 1.00 88.19 73 GLY A CA 1
ATOM 536 C C . GLY A 1 73 ? 6.796 1.848 1.075 1.00 88.19 73 GLY A C 1
ATOM 537 O O . GLY A 1 73 ? 7.523 1.990 0.092 1.00 88.19 73 GLY A O 1
ATOM 538 N N . SER A 1 74 ? 5.938 2.798 1.459 1.00 86.62 74 SER A N 1
ATOM 539 C CA . SER A 1 74 ? 5.787 4.061 0.734 1.00 86.62 74 SER A CA 1
ATOM 540 C C . SER A 1 74 ? 7.056 4.915 0.791 1.00 86.62 74 SER A C 1
ATOM 542 O O . SER A 1 74 ? 7.483 5.423 -0.245 1.00 86.62 74 SER A O 1
ATOM 544 N N . CYS A 1 75 ? 7.721 5.002 1.948 1.00 90.31 75 CYS A N 1
ATOM 545 C CA . CYS A 1 75 ? 8.980 5.733 2.096 1.00 90.31 75 CYS A CA 1
ATOM 546 C C . CYS A 1 75 ? 10.082 5.150 1.202 1.00 90.31 75 CYS A C 1
ATOM 548 O O . CYS A 1 75 ? 10.778 5.897 0.512 1.00 90.31 75 CYS A O 1
ATOM 550 N N . ILE A 1 76 ? 10.203 3.819 1.163 1.00 90.56 76 ILE A N 1
ATOM 551 C CA . ILE A 1 76 ? 11.166 3.124 0.294 1.00 90.56 76 ILE A CA 1
ATOM 552 C C . ILE A 1 76 ? 10.843 3.395 -1.182 1.00 90.56 76 ILE A C 1
ATOM 554 O O . ILE A 1 76 ? 11.731 3.739 -1.968 1.00 90.56 76 ILE A O 1
ATOM 558 N N . GLN A 1 77 ? 9.565 3.313 -1.563 1.00 88.50 77 GLN A N 1
ATOM 559 C CA . GLN A 1 77 ? 9.133 3.582 -2.933 1.00 88.50 77 GLN A CA 1
ATOM 560 C C . GLN A 1 77 ? 9.443 5.024 -3.358 1.00 88.50 77 GLN A C 1
ATOM 562 O O . GLN A 1 77 ? 9.942 5.243 -4.466 1.00 88.50 77 GLN A O 1
ATOM 567 N N . PHE A 1 78 ? 9.194 6.010 -2.495 1.00 87.81 78 PHE A N 1
ATOM 568 C CA . PHE A 1 78 ? 9.517 7.407 -2.787 1.00 87.81 78 PHE A CA 1
ATOM 569 C C . PHE A 1 78 ? 11.024 7.628 -2.927 1.00 87.81 78 PHE A C 1
ATOM 571 O O . PHE A 1 78 ? 11.443 8.243 -3.906 1.00 87.81 78 PHE A O 1
ATOM 578 N N . MET A 1 79 ? 11.841 7.057 -2.037 1.00 90.31 79 MET A N 1
ATOM 579 C CA . MET A 1 79 ? 13.304 7.129 -2.145 1.00 90.31 79 MET A CA 1
ATOM 580 C C . MET A 1 79 ? 13.814 6.551 -3.473 1.00 90.31 79 MET A C 1
ATOM 582 O O . MET A 1 79 ? 14.583 7.207 -4.171 1.00 90.31 79 MET A O 1
ATOM 586 N N . SER A 1 80 ? 13.335 5.369 -3.878 1.00 87.69 80 SER A N 1
ATOM 587 C CA . SER A 1 80 ? 13.734 4.759 -5.160 1.00 87.69 80 SER A CA 1
ATOM 588 C C . SER A 1 80 ? 13.323 5.594 -6.381 1.00 87.69 80 SER A C 1
ATOM 590 O O . SER A 1 80 ? 14.061 5.678 -7.366 1.00 87.69 80 SER A O 1
ATOM 592 N N . THR A 1 81 ? 12.171 6.267 -6.301 1.00 87.19 81 THR A N 1
ATOM 593 C CA . THR A 1 81 ? 11.686 7.150 -7.368 1.00 87.19 81 THR A CA 1
ATOM 594 C C . THR A 1 81 ? 12.571 8.390 -7.475 1.00 87.19 81 THR A C 1
ATOM 596 O O . THR A 1 81 ? 12.963 8.756 -8.577 1.00 87.19 81 THR A O 1
ATOM 599 N N . ILE A 1 82 ? 12.955 8.997 -6.346 1.00 88.75 82 ILE A N 1
ATOM 600 C CA . ILE A 1 82 ? 13.867 10.151 -6.315 1.00 88.75 82 ILE A CA 1
ATOM 601 C C . ILE A 1 82 ? 15.226 9.787 -6.919 1.00 88.75 82 ILE A C 1
ATOM 603 O O . ILE A 1 82 ? 15.716 10.510 -7.783 1.00 88.75 82 ILE A O 1
ATOM 607 N N . VAL A 1 83 ? 15.807 8.650 -6.527 1.00 88.88 83 VAL A N 1
ATOM 608 C CA . VAL A 1 83 ? 17.082 8.178 -7.094 1.00 88.88 83 VAL A CA 1
ATOM 609 C C . VAL A 1 83 ? 16.971 7.996 -8.608 1.00 88.88 83 VAL A C 1
ATOM 611 O O . VAL A 1 83 ? 17.818 8.488 -9.347 1.00 88.88 83 VAL A O 1
ATOM 614 N N . SER A 1 84 ? 15.888 7.377 -9.083 1.00 85.81 84 SER A N 1
ATOM 615 C CA . SER A 1 84 ? 15.657 7.169 -10.519 1.00 85.81 84 SER A CA 1
ATOM 616 C C . SER A 1 84 ? 15.520 8.482 -11.295 1.00 85.81 84 SER A C 1
ATOM 618 O O . SER A 1 84 ? 15.939 8.560 -12.449 1.00 85.81 84 SER A O 1
ATOM 620 N N . LEU A 1 85 ? 14.933 9.518 -10.689 1.00 86.62 85 LEU A N 1
ATOM 621 C CA . LEU A 1 85 ? 14.842 10.849 -11.295 1.00 86.62 85 LEU A CA 1
ATOM 622 C C . LEU A 1 85 ? 16.215 11.525 -11.364 1.00 86.62 85 LEU A C 1
ATOM 624 O O . LEU A 1 85 ? 16.544 12.119 -12.386 1.00 86.62 85 LEU A O 1
ATOM 628 N N . ILE A 1 86 ? 17.031 11.400 -10.314 1.00 88.19 86 ILE A N 1
ATOM 629 C CA . ILE A 1 86 ? 18.393 11.952 -10.286 1.00 88.19 86 ILE A CA 1
ATOM 630 C C . ILE A 1 86 ? 19.268 11.285 -11.352 1.00 88.19 86 ILE A C 1
ATOM 632 O O . ILE A 1 86 ? 19.968 11.989 -12.074 1.00 88.19 86 ILE A O 1
ATOM 636 N N . SER A 1 87 ? 19.197 9.960 -11.504 1.00 87.75 87 SER A N 1
ATOM 637 C CA . SER A 1 87 ? 19.935 9.243 -12.553 1.00 87.75 87 SER A CA 1
ATOM 638 C C . SER A 1 87 ? 19.530 9.701 -13.957 1.00 87.75 87 SER A C 1
ATOM 640 O O . SER A 1 87 ? 20.396 10.016 -14.764 1.00 87.75 87 SER A O 1
ATOM 642 N N . GLN A 1 88 ? 18.228 9.845 -14.224 1.00 84.75 88 GLN A N 1
ATOM 643 C CA . GLN A 1 88 ? 17.744 10.354 -15.515 1.00 84.75 88 GLN A CA 1
ATOM 644 C C . GLN A 1 88 ? 18.206 11.791 -15.795 1.00 84.75 88 GLN A C 1
ATOM 646 O O . GLN A 1 88 ? 18.536 12.124 -16.931 1.00 84.75 88 GLN A O 1
ATOM 651 N N . LEU A 1 89 ? 18.248 12.649 -14.771 1.00 84.50 89 LEU A N 1
ATOM 652 C CA . LEU A 1 89 ? 18.759 14.015 -14.902 1.00 84.50 89 LEU A CA 1
ATOM 653 C C . LEU A 1 89 ? 20.271 14.044 -15.151 1.00 84.50 89 LEU A C 1
ATOM 655 O O . LEU A 1 89 ? 20.740 14.852 -15.954 1.00 84.50 89 LEU A O 1
ATOM 659 N N . ALA A 1 90 ? 21.029 13.167 -14.491 1.00 86.38 90 ALA A N 1
ATOM 660 C CA . ALA A 1 90 ? 22.465 13.032 -14.705 1.00 86.38 90 ALA A CA 1
ATOM 661 C C . ALA A 1 90 ? 22.776 12.569 -16.138 1.00 86.38 90 ALA A C 1
ATOM 663 O O . ALA A 1 90 ? 23.618 13.178 -16.796 1.00 86.38 90 ALA A O 1
ATOM 664 N N . ASP A 1 91 ? 22.041 11.582 -16.657 1.00 84.56 91 ASP A N 1
ATOM 665 C CA . ASP A 1 91 ? 22.194 11.097 -18.035 1.00 84.56 91 ASP A CA 1
ATOM 666 C C . ASP A 1 91 ? 21.793 12.163 -19.068 1.00 84.56 91 ASP A C 1
ATOM 668 O O . ASP A 1 91 ? 22.497 12.377 -20.058 1.00 84.56 91 ASP A O 1
ATOM 672 N N . ALA A 1 92 ? 20.703 12.898 -18.818 1.00 78.69 92 ALA A N 1
ATOM 673 C CA . ALA A 1 92 ? 20.272 13.999 -19.681 1.00 78.69 92 ALA A CA 1
ATOM 674 C C . ALA A 1 92 ? 21.296 15.147 -19.723 1.00 78.69 92 ALA A C 1
ATOM 67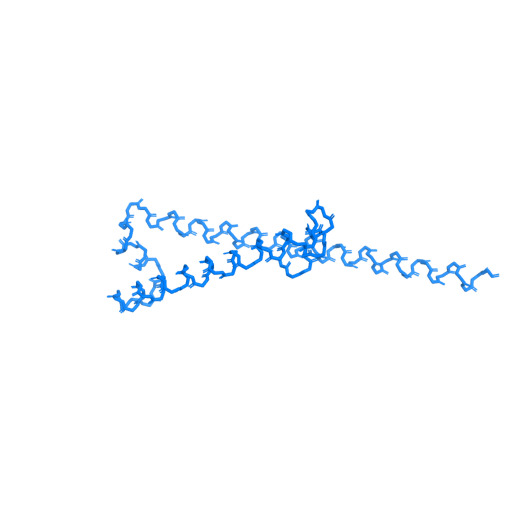6 O O . ALA A 1 92 ? 21.524 15.733 -20.781 1.00 78.69 92 ALA A O 1
ATOM 677 N N . THR A 1 93 ? 21.943 15.440 -18.591 1.00 79.12 93 THR A N 1
ATOM 678 C CA . THR A 1 93 ? 22.991 16.471 -18.489 1.00 79.12 93 THR A CA 1
ATOM 679 C C . THR A 1 93 ? 24.318 15.996 -19.093 1.00 79.12 93 THR A C 1
ATOM 681 O O . THR A 1 93 ? 25.060 16.787 -19.672 1.00 79.12 93 THR A O 1
ATOM 684 N N . GLY A 1 94 ? 24.621 14.698 -19.010 1.00 68.94 94 GLY A N 1
ATOM 685 C CA . GLY A 1 94 ? 25.771 14.098 -19.686 1.00 68.94 94 GLY A CA 1
ATOM 686 C C . GLY A 1 94 ? 25.625 14.108 -21.210 1.00 68.94 94 GLY A C 1
ATOM 687 O O . GLY A 1 94 ? 26.594 14.386 -21.912 1.00 68.94 94 GLY A O 1
ATOM 688 N N . SER A 1 95 ? 24.414 13.879 -21.730 1.00 55.16 95 SER A N 1
ATOM 689 C CA . SER A 1 95 ? 24.139 13.876 -23.174 1.00 55.16 95 SER A CA 1
ATOM 690 C C . SER A 1 95 ? 24.236 15.258 -23.830 1.00 55.16 95 SER A C 1
ATOM 692 O O . SER A 1 95 ? 24.537 15.327 -25.020 1.00 55.16 95 SER A O 1
ATOM 694 N N . THR A 1 96 ? 23.986 16.353 -23.107 1.00 54.22 96 THR A N 1
ATOM 695 C CA . THR A 1 96 ? 24.103 17.714 -23.664 1.00 54.22 96 THR A CA 1
ATOM 696 C C . THR A 1 96 ? 25.557 18.160 -23.821 1.00 54.22 96 THR A C 1
ATOM 698 O O . THR A 1 96 ? 25.873 18.854 -24.782 1.00 54.22 96 THR A O 1
ATOM 701 N N . GLN A 1 97 ? 26.470 17.693 -22.964 1.00 51.69 97 GLN A N 1
ATOM 702 C CA . GLN A 1 97 ? 27.905 18.002 -23.070 1.00 51.69 97 GLN A CA 1
ATOM 703 C C . GLN A 1 97 ? 28.579 17.366 -24.301 1.00 51.69 97 GLN A C 1
ATOM 705 O O . GLN A 1 97 ? 29.546 17.911 -24.822 1.00 51.69 97 GLN A O 1
ATOM 710 N N . ILE A 1 98 ? 28.065 16.240 -24.806 1.00 51.19 98 ILE A N 1
ATOM 711 C CA . ILE A 1 98 ? 28.627 15.552 -25.986 1.00 51.19 98 ILE A CA 1
ATOM 712 C C . ILE A 1 98 ? 28.208 16.221 -27.305 1.00 51.19 98 ILE A C 1
ATOM 714 O O . ILE A 1 98 ? 28.893 16.066 -28.309 1.00 51.19 98 ILE A O 1
ATOM 718 N N . VAL A 1 99 ? 27.096 16.967 -27.309 1.00 52.03 99 VAL A N 1
ATOM 719 C CA . VAL A 1 99 ? 26.592 17.688 -28.494 1.00 52.03 99 VAL A CA 1
ATOM 720 C C . VAL A 1 99 ? 27.229 19.074 -28.628 1.00 52.03 99 VAL A C 1
ATOM 722 O O . VAL A 1 99 ? 27.336 19.583 -29.733 1.00 52.03 99 VAL A O 1
ATOM 725 N N . GLU A 1 100 ? 27.694 19.681 -27.533 1.00 46.09 100 GLU A N 1
ATOM 726 C CA . GLU A 1 100 ? 28.372 20.989 -27.574 1.00 46.09 100 GLU A CA 1
ATOM 727 C C . GLU A 1 100 ? 29.857 20.888 -27.986 1.00 46.09 100 GLU A C 1
ATOM 729 O O . GLU A 1 100 ? 30.470 21.881 -28.373 1.00 46.09 100 GLU A O 1
ATOM 734 N N . HIS A 1 101 ? 30.435 19.682 -27.942 1.00 44.72 101 HIS A N 1
ATOM 735 C CA . HIS A 1 101 ? 31.831 19.407 -28.309 1.00 44.72 101 HIS A CA 1
ATOM 736 C C . HIS A 1 101 ? 32.011 18.627 -29.630 1.00 44.72 101 HIS A C 1
ATOM 738 O O . HIS A 1 101 ? 33.143 18.249 -29.944 1.00 44.72 101 HIS A O 1
ATOM 744 N N . ALA A 1 102 ? 30.939 18.393 -30.395 1.00 41.69 102 ALA A N 1
ATOM 745 C CA . ALA A 1 102 ? 30.959 17.759 -31.720 1.00 41.69 102 ALA A CA 1
ATOM 746 C C . ALA A 1 102 ? 30.526 18.751 -32.808 1.00 41.69 102 ALA A C 1
ATOM 748 O O . ALA A 1 102 ? 31.128 18.707 -33.905 1.00 41.69 102 ALA A O 1
#

Sequence (102 aa):
GVFLLPTGAVQVGVIPALGLMLVAGVLSALFFYVLGRAAAQTSSHKQRELWERTIGARSAWIADATVVTMALGSCIQFMSTIVSLISQLADATGSTQIVEHA

Organism: Chrysotila carterae (NCBI:txid13221)

pLDDT: mean 76.1, std 11.64, range [41.69, 91.12]

Secondary structure (DSSP, 8-state):
-GGGHHHHHHHH-HHHHHHHHHHHHHHHHHHHHHHHHHHHHH--S-HHHHHHHHT-TTTHHHHHHHHHHHHHHHHHHHHHHHHHHHHHHHHHHHHHHHHH--

InterPro domains:
  IPR013057 Amino acid transporter, transmembrane domain [PF01490] (1-92)

Foldseek 3Di:
DVVCLVVVCVVPPVVVSVVVVVVVVVVVVVVVVVLVVLCVVQVDPDQLSSLCVPVNPVCSVVVVVVVVVVVVVVVVVVVVVVVVVVVVVVVVVV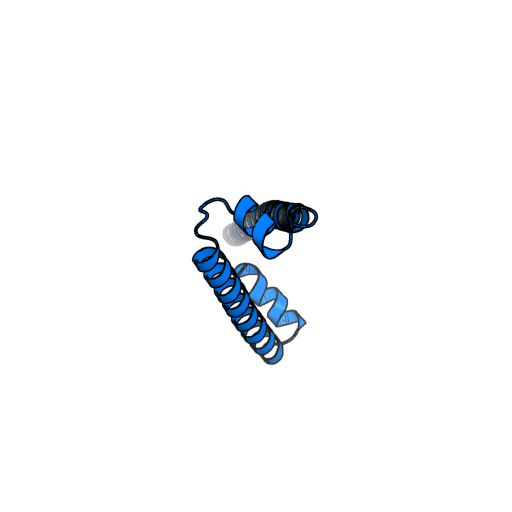VVVVVVVD

Radius of gyration: 21.33 Å; chains: 1; bounding box: 53×30×52 Å